Protein AF-A0A964KVZ2-F1 (afdb_monomer)

Structure (mmCIF, N/CA/C/O backbone):
data_AF-A0A964KVZ2-F1
#
_entry.id   AF-A0A964KVZ2-F1
#
loop_
_atom_site.group_PDB
_atom_site.id
_atom_site.type_symbol
_atom_site.label_atom_id
_atom_site.label_alt_id
_atom_site.label_comp_id
_atom_site.label_asym_id
_atom_site.label_entity_id
_atom_s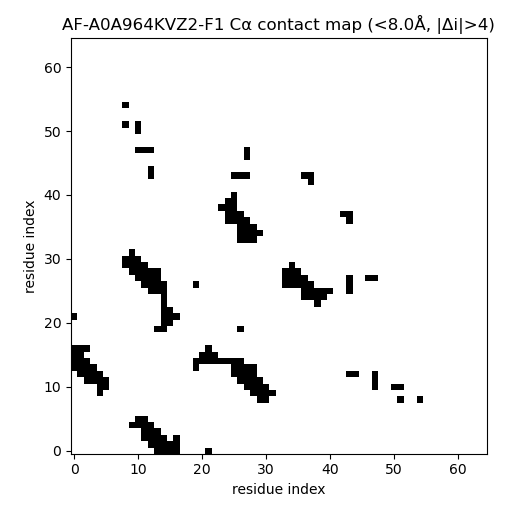ite.label_seq_id
_atom_site.pdbx_PDB_ins_code
_atom_site.Cartn_x
_atom_site.Cartn_y
_atom_site.Cartn_z
_atom_site.occupancy
_atom_site.B_iso_or_equiv
_atom_site.auth_seq_id
_atom_site.auth_comp_id
_atom_site.auth_asym_id
_atom_site.auth_atom_id
_atom_site.pdbx_PDB_model_num
ATOM 1 N N . MET A 1 1 ? 9.890 -11.094 -2.635 1.00 84.19 1 MET A N 1
ATOM 2 C CA . MET A 1 1 ? 8.489 -10.911 -2.211 1.00 84.19 1 MET A CA 1
ATOM 3 C C . MET A 1 1 ? 8.448 -9.839 -1.141 1.00 84.19 1 MET A C 1
ATOM 5 O O . MET A 1 1 ? 9.248 -9.896 -0.209 1.00 84.19 1 MET A O 1
ATOM 9 N N . PHE A 1 2 ? 7.560 -8.863 -1.297 1.00 91.06 2 PHE A N 1
ATOM 10 C CA . PHE A 1 2 ? 7.353 -7.778 -0.339 1.00 91.06 2 PHE A CA 1
ATOM 11 C C . PHE A 1 2 ? 5.875 -7.726 0.046 1.00 91.06 2 PHE A C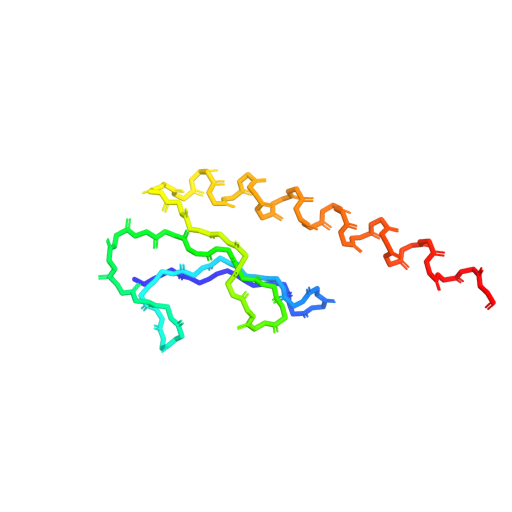 1
ATOM 13 O O . PHE A 1 2 ? 5.010 -7.827 -0.822 1.00 91.06 2 PHE A O 1
ATOM 20 N N . HIS A 1 3 ? 5.583 -7.576 1.337 1.00 95.06 3 HIS A N 1
ATOM 21 C CA . HIS A 1 3 ? 4.218 -7.430 1.830 1.00 95.06 3 HIS A CA 1
ATOM 22 C C . HIS A 1 3 ? 4.208 -6.579 3.105 1.00 95.06 3 HIS A C 1
ATOM 24 O O . HIS A 1 3 ? 4.811 -6.938 4.115 1.00 95.06 3 HIS A O 1
ATOM 30 N N . GLN A 1 4 ? 3.507 -5.450 3.053 1.00 95.00 4 GLN A N 1
ATOM 31 C CA . GLN A 1 4 ? 3.220 -4.581 4.190 1.00 95.00 4 GLN A CA 1
ATOM 32 C C . GLN A 1 4 ? 1.713 -4.325 4.248 1.00 95.00 4 GLN A C 1
ATOM 34 O O . GLN A 1 4 ? 1.139 -3.929 3.240 1.00 95.00 4 GLN A O 1
ATOM 39 N N . ARG A 1 5 ? 1.066 -4.509 5.405 1.00 95.06 5 ARG A N 1
ATOM 40 C CA . ARG A 1 5 ? -0.392 -4.354 5.550 1.00 95.06 5 ARG A CA 1
ATOM 41 C C . ARG A 1 5 ? -0.788 -3.665 6.855 1.00 95.06 5 ARG A C 1
ATOM 43 O O . ARG A 1 5 ? -0.154 -3.864 7.887 1.00 95.06 5 ARG A O 1
ATOM 50 N N . ILE A 1 6 ? -1.867 -2.885 6.803 1.00 92.94 6 ILE A N 1
ATOM 51 C CA . ILE A 1 6 ? -2.636 -2.405 7.957 1.00 92.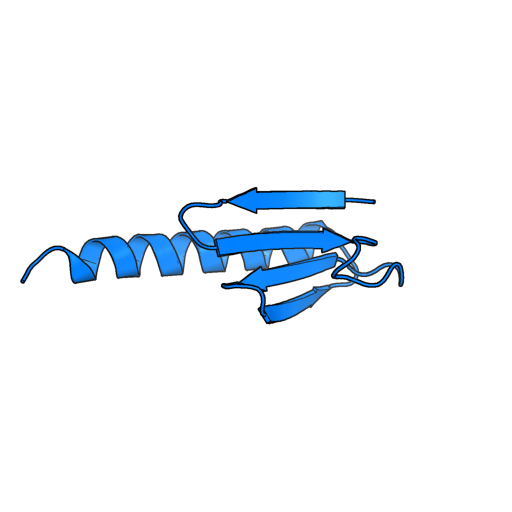94 6 ILE A CA 1
ATOM 52 C C . ILE A 1 6 ? -4.012 -3.072 7.896 1.00 92.94 6 ILE A C 1
ATOM 54 O O . ILE A 1 6 ? -4.881 -2.651 7.132 1.00 92.94 6 ILE A O 1
ATOM 58 N N . GLU A 1 7 ? -4.207 -4.111 8.712 1.00 88.94 7 GLU A N 1
ATOM 59 C CA . GLU A 1 7 ? -5.457 -4.888 8.770 1.00 88.94 7 GLU A CA 1
ATOM 60 C C . GLU A 1 7 ? -6.676 -3.994 9.040 1.00 88.94 7 GLU A C 1
ATOM 62 O O . GLU A 1 7 ? -7.655 -4.057 8.301 1.00 88.94 7 GLU A O 1
ATOM 67 N N . GLY A 1 8 ? -6.581 -3.078 10.012 1.00 89.81 8 GLY A N 1
ATOM 68 C CA . GLY A 1 8 ? -7.686 -2.192 10.406 1.00 89.81 8 GLY A CA 1
ATOM 69 C C . GLY A 1 8 ? -8.152 -1.200 9.333 1.00 89.81 8 GLY A C 1
ATOM 70 O O . GLY A 1 8 ? -9.226 -0.628 9.467 1.00 89.81 8 GLY A O 1
ATOM 71 N N . LEU A 1 9 ? -7.374 -1.003 8.264 1.00 89.19 9 LEU A N 1
ATOM 72 C CA . LEU A 1 9 ? -7.737 -0.147 7.126 1.00 89.19 9 LEU A CA 1
ATOM 73 C C . LEU A 1 9 ? -7.918 -0.947 5.828 1.00 89.19 9 LEU A C 1
ATOM 75 O O . LEU A 1 9 ? -8.174 -0.363 4.775 1.00 89.19 9 LEU A O 1
ATOM 79 N N . GLY A 1 10 ? -7.729 -2.271 5.879 1.00 92.94 10 GLY A N 1
ATOM 80 C CA . GLY A 1 10 ? -7.713 -3.129 4.698 1.00 92.94 10 GLY A CA 1
ATOM 81 C C . GLY A 1 10 ? -6.697 -2.691 3.639 1.00 92.94 10 GLY A C 1
ATOM 82 O O . GLY A 1 10 ? -6.933 -2.940 2.462 1.00 92.94 10 GLY A O 1
ATOM 83 N N . LEU A 1 11 ? -5.614 -2.012 4.031 1.00 96.12 11 LEU A N 1
ATOM 84 C CA . LEU A 1 11 ? -4.663 -1.355 3.132 1.00 96.12 11 LEU A CA 1
ATOM 85 C C . LEU A 1 11 ? -3.328 -2.112 3.126 1.00 96.12 11 LEU A C 1
ATOM 87 O O . LEU A 1 11 ? -2.769 -2.359 4.195 1.00 96.12 11 LEU A O 1
ATOM 91 N N . SER A 1 12 ? -2.786 -2.439 1.955 1.00 97.19 12 SER A N 1
ATOM 92 C CA . SER A 1 12 ? -1.491 -3.117 1.817 1.00 97.19 12 SER A CA 1
ATOM 93 C C . SER A 1 12 ? -0.640 -2.580 0.663 1.00 97.19 12 SER A C 1
ATOM 95 O O . SER A 1 12 ? -1.142 -1.928 -0.252 1.00 97.19 12 SER A O 1
ATOM 97 N N . ILE A 1 13 ? 0.666 -2.843 0.730 1.00 97.44 13 ILE A N 1
ATOM 98 C CA . ILE A 1 13 ? 1.617 -2.797 -0.382 1.00 97.44 13 ILE A CA 1
ATOM 99 C C . ILE A 1 13 ? 2.160 -4.214 -0.571 1.00 97.44 13 ILE A C 1
ATOM 101 O O . ILE A 1 13 ? 2.655 -4.816 0.383 1.00 97.44 13 ILE A O 1
ATOM 105 N N . GLU A 1 14 ? 2.098 -4.733 -1.789 1.00 97.50 14 GLU A N 1
ATOM 106 C CA . GLU A 1 14 ? 2.430 -6.119 -2.119 1.00 97.50 14 GLU A CA 1
ATOM 107 C C . GLU A 1 14 ? 3.271 -6.203 -3.407 1.00 97.50 14 GLU A C 1
ATOM 109 O O . GLU A 1 14 ? 3.093 -5.405 -4.327 1.00 97.50 14 GLU A O 1
ATOM 114 N N . GLU A 1 15 ? 4.189 -7.166 -3.478 1.00 96.62 15 GLU A N 1
ATOM 115 C CA . GLU A 1 15 ? 4.960 -7.533 -4.676 1.00 96.62 15 GLU A CA 1
ATOM 116 C C . GLU A 1 15 ? 5.234 -9.043 -4.656 1.00 96.62 15 GLU A C 1
ATOM 118 O O . GLU A 1 15 ? 5.887 -9.547 -3.729 1.00 96.62 15 GLU A O 1
AT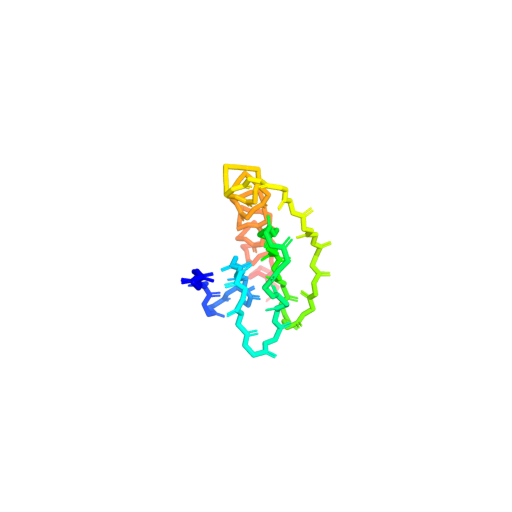OM 123 N N . GLY A 1 16 ? 4.794 -9.750 -5.702 1.00 94.31 16 GLY A N 1
ATOM 124 C CA . GLY A 1 16 ? 5.022 -11.189 -5.844 1.00 94.31 16 GLY A CA 1
ATOM 125 C C . GLY A 1 16 ? 4.397 -12.012 -4.719 1.00 94.31 16 GLY A C 1
ATOM 126 O O . GLY A 1 16 ? 5.074 -12.872 -4.158 1.00 94.31 16 GLY A O 1
ATOM 127 N N . THR A 1 17 ? 3.152 -11.700 -4.354 1.00 93.06 17 THR A N 1
ATOM 128 C CA . THR A 1 17 ? 2.328 -12.461 -3.401 1.00 93.06 17 THR A CA 1
ATOM 129 C C . THR A 1 17 ? 1.335 -13.355 -4.150 1.00 93.06 17 THR A C 1
ATOM 131 O O . THR A 1 17 ? 1.169 -13.217 -5.357 1.00 93.06 17 THR A O 1
ATOM 134 N N . ASP A 1 18 ? 0.609 -14.238 -3.460 1.00 91.88 18 ASP A N 1
ATOM 135 C CA . ASP A 1 18 ? -0.428 -15.062 -4.114 1.00 91.88 18 ASP A CA 1
ATOM 136 C C . ASP A 1 18 ? -1.509 -14.219 -4.813 1.00 91.88 18 ASP A C 1
ATOM 138 O O . ASP A 1 18 ? -2.130 -14.651 -5.782 1.00 91.88 18 ASP A O 1
ATOM 142 N N . ALA A 1 19 ? -1.729 -12.994 -4.329 1.00 89.44 19 ALA A N 1
ATOM 143 C CA . ALA A 1 19 ? -2.714 -12.067 -4.867 1.00 89.44 19 ALA A CA 1
ATOM 144 C C . ALA A 1 19 ? -2.119 -11.009 -5.814 1.00 89.44 19 ALA A C 1
ATOM 146 O O . ALA A 1 19 ? -2.876 -10.246 -6.421 1.00 89.44 19 ALA A O 1
ATOM 147 N N . VAL A 1 20 ? -0.790 -10.925 -5.931 1.00 92.56 20 VAL A N 1
ATOM 148 C CA . VAL A 1 20 ? -0.089 -9.890 -6.701 1.00 92.56 20 VAL A CA 1
ATOM 149 C C . VAL A 1 20 ? 1.054 -10.504 -7.504 1.00 92.56 20 VAL A C 1
ATOM 151 O O . VAL A 1 20 ? 1.958 -11.091 -6.914 1.00 92.56 20 VAL A O 1
ATOM 154 N N . PRO A 1 21 ? 1.093 -10.318 -8.835 1.00 93.12 21 PRO A N 1
ATOM 155 C CA . PRO A 1 21 ? 2.125 -10.923 -9.667 1.00 93.12 21 PRO A CA 1
ATOM 156 C C . PRO A 1 21 ? 3.535 -10.457 -9.284 1.00 93.12 21 PRO A C 1
ATOM 158 O O . PRO A 1 21 ? 3.745 -9.378 -8.726 1.00 93.12 21 PRO A O 1
ATOM 161 N N . HIS A 1 22 ? 4.525 -11.278 -9.626 1.00 95.19 22 HIS A N 1
ATOM 162 C CA . HIS A 1 22 ? 5.934 -10.924 -9.499 1.00 95.19 22 HIS A CA 1
ATOM 163 C C . HIS A 1 22 ? 6.460 -10.353 -10.824 1.00 95.19 22 HIS A C 1
ATOM 165 O O . HIS A 1 22 ? 7.164 -11.025 -11.571 1.00 95.19 22 HIS A O 1
ATOM 171 N N . ASP A 1 23 ? 6.063 -9.119 -11.141 1.00 95.69 23 ASP A N 1
ATOM 172 C CA . ASP A 1 23 ? 6.368 -8.436 -12.410 1.00 95.69 23 ASP A CA 1
ATOM 173 C C . ASP A 1 23 ? 7.303 -7.218 -12.247 1.00 95.69 23 ASP A C 1
ATOM 175 O O . ASP A 1 23 ? 7.462 -6.407 -13.162 1.00 95.69 23 ASP A O 1
ATOM 179 N N . GLY A 1 24 ? 7.920 -7.074 -11.069 1.00 94.81 24 GLY A N 1
ATOM 180 C CA . GLY A 1 24 ? 8.783 -5.941 -10.729 1.00 94.81 24 GLY A CA 1
ATOM 181 C C . GLY A 1 24 ? 8.023 -4.654 -10.391 1.00 94.81 24 GLY A C 1
ATOM 182 O O . GLY A 1 24 ? 8.606 -3.567 -10.441 1.00 94.81 24 GLY A O 1
ATOM 183 N N . ARG A 1 25 ? 6.725 -4.741 -10.072 1.00 97.44 25 ARG A N 1
ATOM 184 C CA . ARG A 1 25 ? 5.914 -3.608 -9.611 1.00 97.44 25 ARG A CA 1
ATOM 185 C C . ARG A 1 25 ? 5.412 -3.820 -8.186 1.00 97.44 25 ARG A C 1
ATOM 187 O O . ARG A 1 25 ? 5.107 -4.926 -7.763 1.00 97.44 25 ARG A O 1
ATOM 194 N N . TYR A 1 26 ? 5.239 -2.713 -7.475 1.00 97.69 26 TYR A N 1
ATOM 195 C CA . TYR A 1 26 ? 4.645 -2.659 -6.143 1.00 97.69 26 TYR A CA 1
ATOM 196 C C . TYR A 1 26 ? 3.177 -2.262 -6.248 1.00 97.69 26 TYR A C 1
ATOM 198 O O . TYR A 1 26 ? 2.858 -1.216 -6.819 1.00 97.69 26 TYR A O 1
ATOM 206 N N . TYR A 1 27 ? 2.290 -3.072 -5.687 1.00 97.75 27 TYR A N 1
ATOM 207 C CA . TYR A 1 27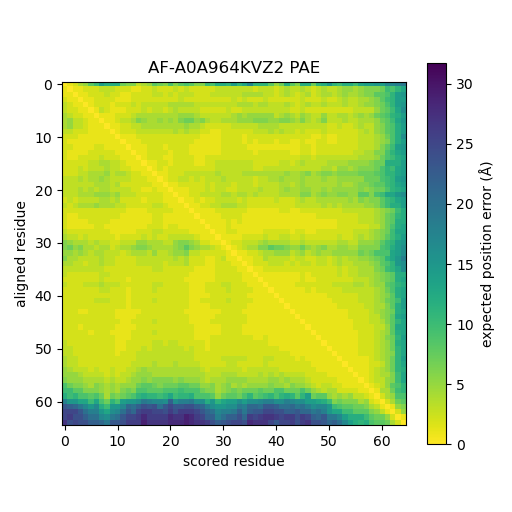 ? 0.843 -2.905 -5.764 1.00 97.75 27 TYR A CA 1
ATOM 208 C C . TYR A 1 27 ? 0.305 -2.396 -4.438 1.00 97.75 27 TYR A C 1
ATOM 210 O O . TYR A 1 27 ? 0.482 -3.043 -3.412 1.00 97.75 27 TYR A O 1
ATOM 218 N N . VAL A 1 28 ? -0.374 -1.254 -4.462 1.00 97.56 28 VAL A N 1
ATOM 219 C CA . VAL A 1 28 ? -1.130 -0.745 -3.319 1.00 97.56 28 VAL A CA 1
ATOM 220 C C . VAL A 1 28 ? -2.552 -1.282 -3.425 1.00 97.56 28 VAL A C 1
ATOM 222 O O . VAL A 1 28 ? -3.222 -1.062 -4.435 1.00 97.56 28 VAL A O 1
ATOM 225 N N . ARG A 1 29 ? -3.018 -1.996 -2.400 1.00 96.31 29 ARG A N 1
ATOM 226 C CA . ARG A 1 29 ? -4.346 -2.619 -2.373 1.00 96.31 29 ARG A CA 1
ATOM 227 C C . ARG A 1 29 ? -5.172 -2.089 -1.216 1.00 96.31 29 ARG A C 1
ATOM 229 O O . ARG A 1 29 ? -4.638 -1.827 -0.143 1.00 96.31 29 ARG A O 1
ATOM 236 N N . GLN A 1 30 ? -6.475 -1.963 -1.434 1.00 94.12 30 GLN A N 1
ATOM 237 C CA . GLN A 1 30 ? -7.451 -1.540 -0.438 1.00 94.12 30 GLN A CA 1
ATOM 238 C C . GLN A 1 30 ? -8.664 -2.477 -0.487 1.00 94.12 30 GLN A C 1
ATOM 240 O O . GLN A 1 30 ? -9.232 -2.709 -1.553 1.00 94.12 30 GLN A O 1
ATOM 245 N N . GLY A 1 31 ? -9.062 -3.038 0.656 1.00 88.94 31 GLY A N 1
ATOM 246 C CA . GLY A 1 31 ? -10.223 -3.930 0.753 1.00 88.94 31 GLY A CA 1
ATOM 247 C C . GLY A 1 31 ? -10.121 -5.163 -0.154 1.00 88.94 31 GLY A C 1
ATOM 248 O O . GLY A 1 31 ? -11.118 -5.600 -0.716 1.00 88.94 31 GLY A O 1
ATOM 249 N N . GLY A 1 32 ? -8.907 -5.677 -0.375 1.00 85.88 32 GLY A N 1
ATOM 250 C CA . GLY A 1 32 ? -8.651 -6.810 -1.273 1.00 85.88 32 GLY A CA 1
ATOM 251 C C . GLY A 1 32 ? -8.615 -6.462 -2.768 1.00 85.88 32 GLY A C 1
ATOM 252 O O . GLY A 1 32 ? -8.215 -7.307 -3.570 1.00 85.88 32 GLY A O 1
ATOM 253 N N . SER A 1 33 ? -8.936 -5.228 -3.158 1.00 90.62 33 SER A N 1
ATOM 254 C CA . SER A 1 33 ? -8.847 -4.758 -4.545 1.00 90.62 33 SER A CA 1
ATOM 255 C C . SER A 1 33 ? -7.558 -3.980 -4.793 1.00 90.62 33 SER A C 1
ATOM 257 O O . SER A 1 33 ? -7.020 -3.339 -3.893 1.00 90.62 33 SER A O 1
ATOM 259 N N . ASN A 1 34 ? -7.046 -4.035 -6.022 1.00 92.38 34 ASN A N 1
ATOM 260 C CA . ASN A 1 34 ? -5.891 -3.239 -6.427 1.00 92.38 34 ASN A CA 1
ATOM 261 C C . ASN A 1 34 ? -6.302 -1.774 -6.639 1.00 92.38 34 ASN A C 1
ATOM 263 O O . ASN A 1 34 ? -7.135 -1.502 -7.499 1.00 92.38 34 ASN A O 1
ATOM 267 N N . ASP A 1 35 ? -5.709 -0.847 -5.883 1.00 93.69 35 ASP A N 1
ATOM 268 C CA . ASP A 1 35 ? -5.876 0.595 -6.103 1.00 93.69 35 ASP A CA 1
ATOM 269 C C . ASP A 1 35 ? -4.968 1.054 -7.249 1.00 93.69 35 ASP A C 1
ATOM 271 O O . ASP A 1 35 ? -5.432 1.640 -8.231 1.00 93.69 35 ASP A O 1
ATOM 275 N N . ARG A 1 36 ? -3.659 0.780 -7.142 1.00 95.94 36 ARG A N 1
ATOM 276 C CA . ARG A 1 36 ? -2.665 1.202 -8.138 1.00 95.94 36 ARG A CA 1
ATOM 277 C C . ARG A 1 36 ? -1.345 0.446 -7.992 1.00 95.94 36 ARG A C 1
ATOM 279 O O . ARG A 1 36 ? -0.958 0.067 -6.892 1.00 95.94 36 ARG A O 1
ATOM 286 N N . SER A 1 37 ? -0.606 0.303 -9.094 1.00 97.19 37 SER A N 1
ATOM 287 C CA . SER A 1 37 ? 0.744 -0.276 -9.096 1.00 97.19 37 SER A CA 1
ATOM 288 C C . SER A 1 37 ? 1.817 0.712 -9.555 1.00 97.19 37 SER A C 1
ATOM 290 O O . SER A 1 37 ? 1.576 1.560 -10.420 1.00 97.19 37 SER A O 1
ATOM 292 N N . TYR A 1 38 ? 3.022 0.561 -9.014 1.00 97.56 38 TYR A N 1
ATOM 293 C CA . TYR A 1 38 ? 4.153 1.465 -9.209 1.00 97.56 38 TYR A CA 1
ATOM 294 C C . TYR A 1 38 ? 5.434 0.699 -9.510 1.00 97.56 38 TYR A C 1
ATOM 296 O O . TYR A 1 38 ? 5.595 -0.438 -9.083 1.00 97.56 38 TYR A O 1
ATOM 304 N N . ARG A 1 39 ? 6.372 1.331 -10.222 1.00 96.56 39 ARG A N 1
ATOM 305 C CA . ARG A 1 39 ? 7.668 0.703 -10.527 1.00 96.56 39 ARG A CA 1
ATOM 306 C C . ARG A 1 39 ? 8.618 0.691 -9.335 1.00 96.56 39 ARG A C 1
ATOM 308 O O . ARG A 1 39 ? 9.552 -0.096 -9.314 1.00 96.56 39 ARG A O 1
ATOM 315 N N . THR A 1 40 ? 8.411 1.577 -8.364 1.00 96.81 40 THR A N 1
ATOM 316 C CA . THR A 1 40 ? 9.295 1.693 -7.204 1.00 96.81 40 THR A CA 1
ATOM 317 C C . THR A 1 40 ? 8.514 1.615 -5.902 1.00 96.81 40 THR A C 1
ATOM 319 O O . THR A 1 40 ? 7.400 2.138 -5.792 1.00 96.81 40 THR A O 1
ATOM 322 N N . LEU A 1 41 ? 9.139 1.028 -4.877 1.00 96.25 41 LEU A N 1
ATOM 323 C CA . LEU A 1 41 ? 8.566 0.976 -3.534 1.00 96.25 41 LEU A CA 1
ATOM 324 C C . LEU A 1 41 ? 8.307 2.387 -2.993 1.00 96.25 41 LEU A C 1
ATOM 326 O O . LEU A 1 41 ? 7.297 2.627 -2.349 1.00 96.25 41 LEU A O 1
ATOM 330 N N . ARG A 1 42 ? 9.168 3.360 -3.317 1.00 96.88 42 ARG A N 1
ATOM 331 C CA . ARG A 1 42 ? 9.012 4.760 -2.892 1.00 96.88 42 ARG A CA 1
ATOM 332 C C . ARG A 1 42 ? 7.689 5.375 -3.357 1.00 96.88 42 ARG A C 1
ATOM 334 O 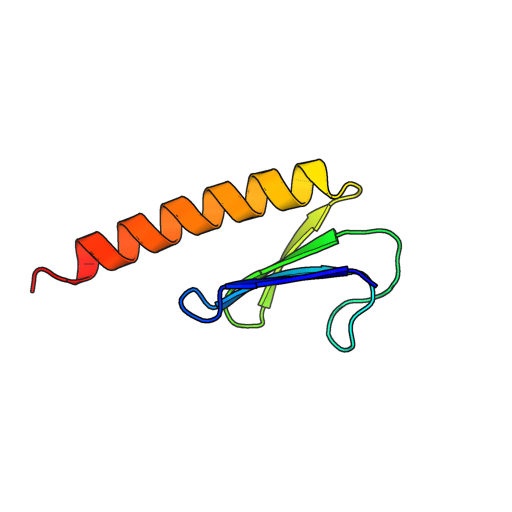O . ARG A 1 42 ? 7.040 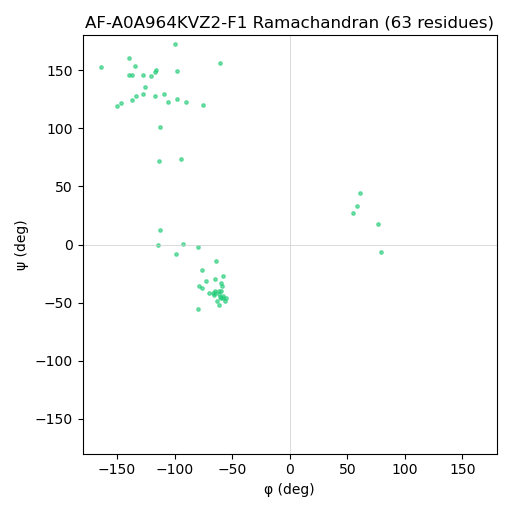6.081 -2.585 1.00 96.88 42 ARG A O 1
ATOM 341 N N . GLU A 1 43 ? 7.300 5.147 -4.608 1.00 97.75 43 GLU A N 1
ATOM 342 C CA . GLU A 1 43 ? 6.037 5.655 -5.152 1.00 97.75 43 GLU A CA 1
ATOM 343 C C . GLU A 1 43 ? 4.828 4.934 -4.546 1.00 97.75 43 GLU A C 1
ATOM 345 O O . GLU A 1 43 ? 3.860 5.592 -4.157 1.00 97.75 43 GLU A O 1
ATOM 350 N N . ALA A 1 44 ? 4.916 3.609 -4.387 1.00 97.50 44 ALA A N 1
ATOM 351 C CA . ALA A 1 44 ? 3.882 2.828 -3.715 1.00 97.50 44 ALA A CA 1
ATOM 352 C C . ALA A 1 44 ? 3.684 3.287 -2.263 1.00 97.50 44 ALA A C 1
ATOM 354 O O . ALA A 1 44 ? 2.556 3.553 -1.854 1.00 97.50 44 ALA A O 1
ATOM 355 N N . THR A 1 45 ? 4.768 3.504 -1.514 1.00 97.38 45 THR A N 1
ATOM 356 C CA . THR A 1 45 ? 4.723 4.020 -0.139 1.00 97.38 45 THR A CA 1
ATOM 357 C C . THR A 1 45 ? 4.090 5.406 -0.073 1.00 97.38 45 THR A C 1
ATOM 359 O O . THR A 1 45 ? 3.290 5.670 0.821 1.00 97.38 45 THR A O 1
ATOM 362 N N . ARG A 1 46 ? 4.377 6.299 -1.030 1.00 97.56 46 ARG A N 1
ATOM 363 C CA . ARG A 1 46 ? 3.716 7.615 -1.092 1.00 97.56 46 ARG A CA 1
ATOM 364 C C . ARG A 1 46 ? 2.201 7.487 -1.243 1.00 97.56 46 ARG A C 1
ATOM 366 O O . ARG A 1 46 ? 1.465 8.159 -0.523 1.00 97.56 46 ARG A O 1
ATOM 373 N N . ARG A 1 47 ? 1.734 6.621 -2.147 1.00 96.69 47 ARG A N 1
ATOM 374 C CA . ARG A 1 47 ? 0.297 6.375 -2.340 1.00 96.69 47 ARG A CA 1
ATOM 375 C C . ARG A 1 47 ? -0.337 5.721 -1.121 1.00 96.69 47 ARG A C 1
ATOM 377 O O . ARG A 1 47 ? -1.404 6.148 -0.695 1.00 96.69 47 ARG A O 1
ATOM 384 N N . TYR A 1 48 ? 0.339 4.736 -0.549 1.00 96.56 48 TYR A N 1
ATOM 385 C CA . TYR A 1 48 ? -0.083 4.046 0.659 1.00 96.56 48 TYR A CA 1
ATOM 386 C C . TYR A 1 48 ? -0.257 5.007 1.839 1.00 96.56 48 TYR A C 1
ATOM 388 O O . TYR A 1 48 ? -1.287 4.978 2.501 1.00 96.56 48 TYR A O 1
ATOM 396 N N . LEU A 1 49 ? 0.697 5.912 2.073 1.00 95.69 49 LEU A N 1
ATOM 397 C CA . LEU A 1 49 ? 0.579 6.916 3.134 1.00 95.69 49 LEU A CA 1
ATOM 398 C C . LEU A 1 49 ? -0.571 7.895 2.871 1.00 95.69 49 LEU A C 1
ATOM 400 O O . LEU A 1 49 ? -1.328 8.188 3.790 1.00 95.69 49 LEU A O 1
ATOM 404 N N . ALA A 1 50 ? -0.751 8.341 1.623 1.00 95.56 50 ALA A N 1
ATOM 405 C CA . ALA A 1 50 ? -1.874 9.205 1.260 1.00 95.56 50 ALA A CA 1
ATOM 406 C C . ALA A 1 50 ? -3.234 8.522 1.498 1.00 95.56 50 ALA A C 1
ATOM 408 O O . ALA A 1 50 ? -4.148 9.140 2.039 1.00 95.56 50 ALA A O 1
ATOM 409 N N . LEU A 1 51 ? -3.361 7.238 1.139 1.00 94.75 51 LEU A N 1
ATOM 410 C CA . LEU A 1 51 ? -4.564 6.446 1.411 1.00 94.75 51 LEU A CA 1
ATOM 411 C C . LEU A 1 51 ? -4.767 6.211 2.906 1.00 94.75 51 LEU A C 1
ATOM 413 O O . LEU A 1 51 ? -5.886 6.339 3.385 1.00 94.75 51 LEU A O 1
ATOM 417 N N . LYS A 1 52 ? -3.699 5.914 3.652 1.00 94.19 52 LYS A N 1
ATOM 418 C CA . LYS A 1 52 ? -3.761 5.745 5.106 1.00 94.19 52 LYS A CA 1
ATOM 419 C C . LYS A 1 52 ? -4.347 6.988 5.779 1.00 94.19 52 LYS A C 1
ATOM 421 O O . LYS A 1 52 ? -5.250 6.841 6.593 1.00 94.19 52 LYS A O 1
ATOM 426 N N . THR A 1 53 ? -3.855 8.179 5.431 1.00 94.00 53 THR A N 1
ATOM 427 C CA . THR A 1 53 ? -4.377 9.447 5.965 1.00 94.00 53 THR A CA 1
ATOM 428 C C . THR A 1 53 ? -5.842 9.638 5.584 1.00 94.00 53 THR A C 1
ATOM 430 O O . THR A 1 53 ? -6.676 9.771 6.468 1.00 94.00 53 THR A O 1
ATOM 433 N N . ALA A 1 54 ? -6.185 9.510 4.297 1.00 92.00 54 ALA A N 1
ATOM 434 C CA . ALA A 1 54 ? -7.565 9.677 3.839 1.00 92.00 54 ALA A CA 1
ATOM 435 C C . ALA A 1 54 ? -8.554 8.688 4.489 1.00 92.00 54 ALA A C 1
ATOM 437 O O . ALA A 1 54 ? -9.719 9.019 4.698 1.00 92.00 54 ALA A O 1
ATOM 438 N N . LEU A 1 55 ? -8.113 7.463 4.795 1.00 90.38 55 LEU A N 1
ATOM 439 C CA . LEU A 1 55 ? -8.937 6.464 5.477 1.00 90.38 55 LEU A CA 1
ATOM 440 C C . LEU A 1 55 ? -9.078 6.747 6.974 1.00 90.38 55 LEU A C 1
ATOM 442 O O . LEU A 1 55 ? -10.161 6.547 7.517 1.00 90.38 55 LEU A O 1
ATOM 446 N N . ALA A 1 56 ? -8.018 7.228 7.625 1.00 87.94 56 ALA A N 1
ATOM 447 C CA . ALA A 1 56 ? -8.069 7.644 9.025 1.00 87.94 56 ALA A CA 1
ATOM 448 C C . ALA A 1 56 ? -8.990 8.860 9.228 1.00 87.94 56 ALA A C 1
ATOM 450 O O . ALA A 1 56 ? -9.771 8.877 10.181 1.00 87.94 56 ALA A O 1
ATOM 451 N N . ASP A 1 57 ? -8.954 9.827 8.307 1.00 87.44 57 ASP A N 1
ATOM 452 C CA . ASP A 1 57 ? -9.825 11.007 8.344 1.00 87.44 57 ASP A CA 1
ATOM 453 C C . ASP A 1 57 ? -11.301 10.596 8.211 1.00 87.44 57 ASP A C 1
ATOM 455 O O . ASP A 1 57 ? -12.122 10.929 9.063 1.00 87.44 57 ASP A O 1
ATOM 459 N N . ARG A 1 58 ? -11.629 9.741 7.229 1.00 84.25 58 ARG A N 1
ATOM 460 C CA . ARG A 1 58 ? -12.995 9.207 7.050 1.00 84.25 58 ARG A CA 1
ATOM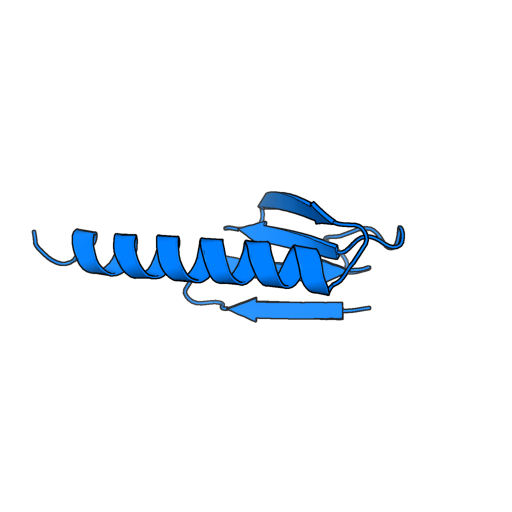 461 C C . ARG A 1 58 ? -13.502 8.421 8.256 1.00 84.25 58 ARG A C 1
ATOM 463 O O . ARG A 1 58 ? -14.674 8.528 8.607 1.00 84.25 58 ARG A O 1
ATOM 470 N N . ALA A 1 59 ? -12.640 7.616 8.877 1.00 80.00 59 ALA A N 1
ATOM 471 C CA . ALA A 1 59 ? -12.997 6.875 10.084 1.00 80.00 59 ALA A CA 1
ATOM 472 C C . ALA A 1 59 ? -13.293 7.810 11.270 1.00 80.00 59 ALA A C 1
ATOM 474 O O . ALA A 1 59 ? -14.117 7.476 12.116 1.00 80.00 59 ALA A O 1
ATOM 475 N N . SER A 1 60 ? -12.653 8.982 11.310 1.00 75.38 60 SER A N 1
ATOM 476 C CA . SER A 1 60 ? -12.862 9.991 12.354 1.00 75.38 60 SER A CA 1
ATOM 477 C C . SER A 1 60 ? -14.147 10.798 12.127 1.00 75.38 60 SER A C 1
ATOM 479 O O . SER A 1 60 ? -14.844 11.118 13.085 1.00 75.38 60 SER A O 1
ATOM 481 N N . GLU A 1 61 ? -14.501 11.081 10.871 1.00 67.25 61 GLU A N 1
ATOM 482 C CA . GLU A 1 61 ? -15.735 11.796 10.503 1.00 67.25 61 GLU A CA 1
ATOM 483 C C . GLU A 1 61 ? -16.999 10.932 10.672 1.00 67.25 61 GLU A C 1
ATOM 485 O O . GLU A 1 61 ? -18.061 11.444 11.016 1.00 67.25 61 GLU A O 1
ATOM 490 N N . GLY A 1 62 ? -16.892 9.612 10.483 1.00 58.88 62 GLY A N 1
ATOM 491 C CA . GLY A 1 62 ? -18.012 8.670 10.617 1.00 58.88 62 GLY A CA 1
ATOM 492 C C . GLY A 1 62 ? -18.377 8.267 12.053 1.00 58.88 62 GLY A C 1
ATOM 493 O O . GLY A 1 62 ? -19.314 7.495 12.233 1.00 58.88 62 GLY A O 1
ATOM 494 N N . GLY A 1 63 ? -17.646 8.749 13.065 1.00 51.16 63 GLY A N 1
ATOM 495 C CA . GLY A 1 63 ? -17.876 8.439 14.485 1.00 51.16 63 GLY A CA 1
ATOM 496 C C . GLY A 1 63 ? -18.787 9.423 15.229 1.00 51.16 63 GLY A C 1
ATOM 497 O O . GLY A 1 63 ? -19.002 9.255 16.427 1.00 51.16 63 GLY A O 1
ATOM 498 N N . ALA A 1 64 ? -19.304 10.449 14.548 1.00 46.25 64 ALA A N 1
ATOM 499 C CA . ALA A 1 64 ? -20.217 11.444 15.105 1.00 46.25 64 ALA A CA 1
ATOM 500 C C . ALA A 1 64 ? -21.607 11.322 14.455 1.00 46.25 64 ALA A C 1
ATOM 502 O O . ALA A 1 64 ? -21.996 12.159 13.641 1.00 46.25 64 ALA A O 1
ATOM 503 N N . ALA A 1 65 ? -22.340 10.260 14.787 1.00 42.78 65 ALA A N 1
ATOM 504 C CA . ALA A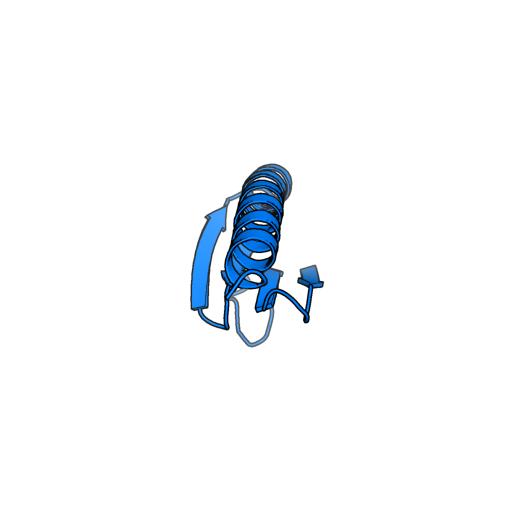 1 65 ? -23.768 10.123 14.500 1.00 42.78 65 ALA A CA 1
ATOM 505 C C . ALA A 1 65 ? -24.465 9.413 15.662 1.00 42.78 65 ALA A C 1
ATOM 507 O O . ALA A 1 65 ? -23.910 8.394 16.136 1.00 42.78 65 ALA A O 1
#

Solvent-accessible surface area (backbone atoms only — not comparable to full-atom values): 3744 Å² total; per-residue (Å²): 118,49,77,47,74,42,77,97,69,36,35,34,40,36,20,43,46,102,90,33,67,77,77,73,38,26,32,25,28,46,75,88,39,80,73,51,74,26,79,39,64,70,58,28,51,53,52,48,53,54,50,51,50,58,51,53,51,52,59,58,64,70,70,76,124

Sequence (65 aa):
MFHQRIEGLGLSIEEGTDAVPHDGRYYVRQGGSNDRSYRTLREATRRYLALKTALADRASEGGAA

Mean predicted aligned error: 4.42 Å

pLDDT: mean 90.31, std 11.82, range [42.78, 97.75]

Foldseek 3Di:
DDWDDDPVFQWIWDACDPLHNNPQWIFIDGVSHTPDIDNDPVVSVVVRVVSVVVSVVVVVVVPPD

Secondary structure (DSSP, 8-state):
-EEEEEGGGTEEEEESBTTB--SS-EEEEETTEEEEEESSHHHHHHHHHHHHHHHHHHHHHTT--

Nearest PDB structures (foldseek):
  6w6b-assembly1_A-2  TM=6.468E-01  e=6.019E+00  Staphylococcus aureus

Radius of gyration: 12.59 Å; Cα contacts (8 Å, |Δi|>4): 100; chains: 1; bounding box: 33×27×28 Å